Protein AF-A0A1I7K0B4-F1 (afdb_monomer_lite)

Secondary structure (DSSP, 8-state):
--HHHHHHHHHHHHHHHHHHHHH---HHHHHHHHHHHHHHHHHHHHHHHHHTT--HHHHHHTTSTTTTHHHHHHHHH---

pLDDT: mean 93.13, std 2.92, range [79.56, 96.88]

Radius of gyration: 14.59 Å; chains: 1; bounding box: 33×16×39 Å

Sequence (80 aa):
MNRYMFWVLIILPWFILAIFLTHNRNPQVRALVLVMLLIHMAIVINSRRKAVGLSLAETFKAFVPLWGSKEYNRLFFQEV

Foldseek 3Di:
DFLVVLVCQLPVLVVVLVVVPVPDPDPVVNVVSVVVSVVSNVVSQVVLCVVLVHDPVLSVQLPDPPRNVVSVCSSNPDGD

Structure (mmCIF, N/CA/C/O backbone):
data_AF-A0A1I7K0B4-F1
#
_entry.id   AF-A0A1I7K0B4-F1
#
loop_
_atom_site.group_PDB
_atom_site.id
_atom_site.type_symbol
_atom_site.label_atom_id
_atom_site.label_alt_id
_atom_site.label_comp_id
_atom_site.label_asym_id
_atom_site.label_entity_id
_atom_site.label_seq_id
_atom_site.pdbx_PDB_ins_code
_atom_site.Cartn_x
_atom_site.Cartn_y
_atom_site.Cartn_z
_atom_site.occupancy
_atom_site.B_iso_or_equiv
_atom_site.auth_seq_id
_atom_site.auth_comp_id
_atom_site.auth_asym_id
_atom_site.auth_atom_id
_atom_site.pdbx_PDB_model_num
ATOM 1 N N . MET A 1 1 ? -13.941 1.904 3.041 1.00 89.62 1 MET A N 1
ATOM 2 C CA . MET A 1 1 ? -13.407 1.060 1.949 1.00 89.62 1 MET A CA 1
ATOM 3 C C . MET A 1 1 ? -13.574 -0.386 2.353 1.00 89.62 1 MET A C 1
ATOM 5 O O . MET A 1 1 ? -13.022 -0.757 3.382 1.00 89.62 1 MET A O 1
ATOM 9 N N . ASN A 1 2 ? -14.301 -1.162 1.551 1.00 92.88 2 ASN A N 1
ATOM 10 C CA . ASN A 1 2 ? -14.497 -2.596 1.758 1.00 92.88 2 ASN A CA 1
ATOM 11 C C . ASN A 1 2 ? -13.142 -3.345 1.756 1.00 92.88 2 ASN A C 1
ATOM 13 O O . ASN A 1 2 ? -12.228 -2.975 1.012 1.00 92.88 2 ASN A O 1
ATOM 17 N N . ARG A 1 3 ? -13.025 -4.397 2.579 1.00 93.12 3 ARG A N 1
ATOM 18 C CA . ARG A 1 3 ? -11.860 -5.295 2.669 1.00 93.12 3 ARG A CA 1
ATOM 19 C C . ARG A 1 3 ? -11.404 -5.820 1.305 1.00 93.12 3 ARG A C 1
ATOM 21 O O . ARG A 1 3 ? -10.217 -5.766 1.006 1.00 93.12 3 ARG A O 1
ATOM 28 N N . TYR A 1 4 ? -12.320 -6.309 0.473 1.00 94.00 4 TYR A N 1
ATOM 29 C CA . TYR A 1 4 ? -11.967 -6.893 -0.824 1.00 94.00 4 TYR A CA 1
ATOM 30 C C . TYR A 1 4 ? -11.389 -5.845 -1.774 1.00 94.00 4 TYR A C 1
ATOM 32 O O . TYR A 1 4 ? -10.353 -6.073 -2.392 1.00 94.00 4 TYR A O 1
ATOM 40 N N . MET A 1 5 ? -12.001 -4.659 -1.819 1.00 94.81 5 MET A N 1
ATOM 41 C CA . MET A 1 5 ? -11.497 -3.543 -2.619 1.00 94.81 5 MET A CA 1
ATOM 42 C C . MET A 1 5 ? -10.097 -3.112 -2.165 1.00 94.81 5 MET A C 1
ATOM 44 O O . MET A 1 5 ? -9.234 -2.868 -3.002 1.00 94.81 5 MET A O 1
ATOM 48 N N . PHE A 1 6 ? -9.849 -3.070 -0.852 1.00 95.75 6 PHE A N 1
ATOM 49 C CA . PHE A 1 6 ? -8.520 -2.793 -0.310 1.00 95.75 6 PHE A CA 1
ATOM 50 C C . PHE A 1 6 ? -7.481 -3.804 -0.811 1.00 95.75 6 PHE A C 1
ATOM 52 O O . PHE A 1 6 ? -6.461 -3.396 -1.356 1.00 95.75 6 PHE A O 1
ATOM 59 N N . TRP A 1 7 ? -7.758 -5.107 -0.702 1.00 95.38 7 TRP A N 1
ATOM 60 C CA . TRP A 1 7 ? -6.832 -6.147 -1.162 1.00 95.38 7 TRP A CA 1
ATOM 61 C C . TRP A 1 7 ? -6.576 -6.101 -2.665 1.00 95.38 7 TRP A C 1
ATOM 63 O O . TRP A 1 7 ? -5.426 -6.219 -3.081 1.00 95.38 7 TRP A O 1
ATOM 73 N N . VAL A 1 8 ? -7.608 -5.864 -3.478 1.00 96.06 8 VAL A N 1
ATOM 74 C CA . VAL A 1 8 ? -7.447 -5.699 -4.930 1.00 96.06 8 VAL A CA 1
ATOM 75 C C . VAL A 1 8 ? -6.522 -4.522 -5.239 1.00 96.06 8 VAL A C 1
ATOM 77 O O . VAL A 1 8 ? -5.582 -4.671 -6.016 1.00 96.06 8 VAL A O 1
ATOM 80 N N . LEU A 1 9 ? -6.731 -3.373 -4.590 1.00 95.69 9 LEU A N 1
ATOM 81 C CA . LEU A 1 9 ? -5.912 -2.175 -4.795 1.00 95.69 9 LEU A CA 1
ATOM 82 C C . LEU A 1 9 ? -4.485 -2.307 -4.253 1.00 95.69 9 LEU A C 1
ATOM 84 O O . LEU A 1 9 ? -3.600 -1.604 -4.741 1.00 95.69 9 LEU A O 1
ATOM 88 N N . ILE A 1 10 ? -4.260 -3.181 -3.269 1.00 94.69 10 ILE A N 1
ATOM 89 C CA . ILE A 1 10 ? -2.924 -3.522 -2.777 1.00 94.69 10 ILE A CA 1
ATOM 90 C C . ILE A 1 10 ? -2.218 -4.458 -3.758 1.00 94.69 10 ILE A C 1
ATOM 92 O O . ILE A 1 10 ? -1.093 -4.179 -4.145 1.00 94.69 10 ILE A O 1
ATOM 96 N N . ILE A 1 11 ? -2.860 -5.551 -4.173 1.00 95.31 11 ILE A N 1
ATOM 97 C CA . ILE A 1 11 ? -2.215 -6.659 -4.890 1.00 95.31 11 ILE A CA 1
ATOM 98 C C . ILE A 1 11 ? -2.057 -6.379 -6.391 1.00 95.31 11 ILE A C 1
ATOM 100 O O . ILE A 1 11 ? -0.993 -6.631 -6.957 1.00 95.31 11 ILE A O 1
ATOM 104 N N . LEU A 1 12 ? -3.097 -5.863 -7.052 1.00 95.00 12 LEU A N 1
ATOM 105 C CA . LEU A 1 12 ? -3.119 -5.700 -8.511 1.00 95.00 12 LEU A CA 1
ATOM 106 C C . LEU A 1 12 ? -1.949 -4.853 -9.056 1.00 95.00 12 LEU A C 1
ATOM 108 O O . LEU A 1 12 ? -1.330 -5.270 -10.038 1.00 95.00 12 LEU A O 1
ATOM 112 N N . PRO A 1 13 ? -1.572 -3.719 -8.434 1.00 94.12 13 PRO A N 1
ATOM 113 C CA . PRO A 1 13 ? -0.443 -2.922 -8.907 1.00 94.12 13 PRO A CA 1
ATOM 114 C C . PRO A 1 13 ? 0.895 -3.668 -8.880 1.00 94.12 13 PRO A C 1
ATOM 116 O O . PRO A 1 13 ? 1.735 -3.418 -9.740 1.00 94.12 13 PRO A O 1
ATOM 119 N N . TRP A 1 14 ? 1.096 -4.604 -7.944 1.00 93.69 14 TRP A N 1
ATOM 120 C CA . TRP A 1 14 ? 2.315 -5.418 -7.903 1.00 93.69 14 TRP A CA 1
ATOM 121 C C . TRP A 1 14 ? 2.403 -6.375 -9.089 1.00 93.69 14 TRP A C 1
ATOM 123 O O . TRP A 1 14 ? 3.484 -6.540 -9.650 1.00 93.69 14 TRP A O 1
ATOM 133 N N . PHE A 1 15 ? 1.280 -6.956 -9.519 1.00 94.12 15 PHE A N 1
ATOM 134 C CA . PHE A 1 15 ? 1.241 -7.788 -10.725 1.00 94.12 15 PHE A CA 1
ATOM 135 C C . PHE A 1 15 ? 1.571 -6.981 -11.981 1.00 94.12 15 PHE A C 1
ATOM 137 O O . PHE A 1 15 ? 2.401 -7.401 -12.788 1.00 94.12 15 PHE A O 1
ATOM 144 N N . ILE A 1 16 ? 0.968 -5.797 -12.120 1.00 92.56 16 ILE A N 1
ATOM 145 C CA . ILE A 1 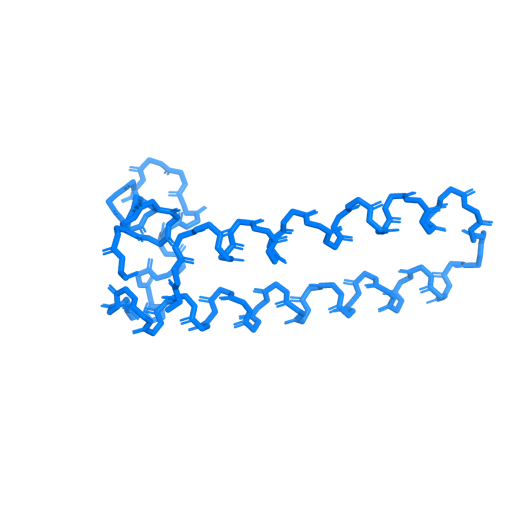16 ? 1.245 -4.892 -13.243 1.00 92.56 16 ILE A CA 1
ATOM 146 C C . ILE A 1 16 ? 2.719 -4.477 -13.229 1.00 92.56 16 ILE A C 1
ATOM 148 O O . ILE A 1 16 ? 3.383 -4.526 -14.264 1.00 92.56 16 ILE A O 1
ATOM 152 N N . LEU A 1 17 ? 3.257 -4.129 -12.055 1.00 92.12 17 LEU A N 1
ATOM 153 C CA . LEU A 1 17 ? 4.667 -3.791 -11.898 1.00 92.12 17 LEU A CA 1
ATOM 154 C C . LEU A 1 17 ? 5.572 -4.961 -12.296 1.00 92.12 17 LEU A C 1
ATOM 156 O O . LEU A 1 17 ? 6.537 -4.746 -13.021 1.00 92.12 17 LEU A O 1
ATOM 160 N N . ALA A 1 18 ? 5.274 -6.188 -11.867 1.00 92.31 18 ALA A N 1
ATOM 161 C CA . ALA A 1 18 ? 6.077 -7.358 -12.213 1.00 92.31 18 ALA A CA 1
ATOM 162 C C . ALA A 1 18 ? 6.161 -7.553 -13.736 1.00 92.31 18 ALA A C 1
ATOM 164 O O . ALA A 1 18 ? 7.256 -7.723 -14.271 1.00 92.31 18 ALA A O 1
ATOM 165 N N . ILE A 1 19 ? 5.033 -7.435 -14.446 1.00 93.88 19 ILE A N 1
ATOM 166 C CA . ILE A 1 19 ? 4.990 -7.492 -15.917 1.00 93.88 19 ILE A CA 1
ATOM 167 C C . ILE A 1 19 ? 5.760 -6.316 -16.535 1.00 93.88 19 ILE A C 1
ATOM 169 O O . ILE A 1 19 ? 6.499 -6.482 -17.505 1.00 93.88 19 ILE A O 1
ATOM 173 N N . PHE A 1 20 ? 5.626 -5.116 -15.979 1.00 93.38 20 PHE A N 1
ATOM 174 C CA . PHE A 1 20 ? 6.323 -3.939 -16.486 1.00 93.38 20 PHE A CA 1
ATOM 175 C C . PHE A 1 20 ? 7.847 -4.066 -16.353 1.00 93.38 20 PHE A C 1
ATOM 177 O O . PHE A 1 20 ? 8.586 -3.756 -17.289 1.00 93.38 20 PHE A O 1
ATOM 184 N N . LEU A 1 21 ? 8.330 -4.556 -15.208 1.00 90.75 21 LEU A N 1
ATOM 185 C CA . LEU A 1 21 ? 9.756 -4.718 -14.927 1.00 90.75 21 LEU A CA 1
ATOM 186 C C . LEU A 1 21 ? 10.418 -5.778 -15.819 1.00 90.75 21 LEU A C 1
ATOM 188 O O . LEU A 1 21 ? 11.608 -5.645 -16.115 1.00 90.75 21 LEU A O 1
ATOM 192 N N . THR A 1 22 ? 9.687 -6.802 -16.272 1.00 92.19 22 THR A N 1
ATOM 193 C CA . THR A 1 22 ? 10.240 -7.811 -17.194 1.00 92.19 22 THR A CA 1
ATOM 194 C C . THR A 1 22 ? 10.467 -7.254 -18.600 1.00 92.19 22 THR A C 1
ATOM 196 O O . THR A 1 22 ? 11.461 -7.612 -19.237 1.00 92.19 22 THR A O 1
ATOM 199 N N . HIS A 1 23 ? 9.612 -6.334 -19.055 1.00 91.25 23 HIS A N 1
ATOM 200 C CA . HIS A 1 23 ? 9.665 -5.766 -20.406 1.00 91.25 23 HIS A CA 1
ATOM 201 C C . HIS A 1 23 ? 10.509 -4.492 -20.493 1.00 91.25 23 HIS A C 1
ATOM 203 O O . HIS A 1 23 ? 11.284 -4.313 -21.431 1.00 91.25 23 HIS A O 1
ATOM 209 N N . ASN A 1 24 ? 10.390 -3.592 -19.518 1.00 90.44 24 ASN A N 1
ATOM 210 C CA . ASN A 1 24 ? 11.095 -2.319 -19.549 1.00 90.44 24 ASN A CA 1
ATOM 211 C C . ASN A 1 24 ? 12.480 -2.472 -18.923 1.00 90.44 24 ASN A C 1
ATOM 213 O O . ASN A 1 24 ? 12.568 -2.865 -17.765 1.00 90.44 24 ASN A O 1
ATOM 217 N N . ARG A 1 25 ? 13.557 -2.148 -19.648 1.00 91.81 25 ARG A N 1
ATOM 218 C CA . ARG A 1 25 ? 14.950 -2.217 -19.158 1.00 91.81 25 ARG A CA 1
ATOM 219 C C . ARG A 1 25 ? 15.513 -0.870 -18.691 1.00 91.81 25 ARG A C 1
ATOM 221 O O . ARG A 1 25 ? 16.593 -0.854 -18.111 1.00 91.81 25 ARG A O 1
ATOM 228 N N . ASN A 1 26 ? 14.798 0.238 -18.898 1.00 95.94 26 ASN A N 1
ATOM 229 C CA . ASN A 1 26 ? 15.272 1.567 -18.525 1.00 95.94 26 ASN A CA 1
ATOM 230 C C . ASN A 1 26 ? 15.198 1.766 -16.993 1.00 95.94 26 ASN A C 1
ATOM 232 O O . ASN A 1 26 ? 14.101 1.748 -16.426 1.00 95.94 26 ASN A O 1
ATOM 236 N N . PRO A 1 27 ? 16.331 2.002 -16.306 1.00 92.94 27 PRO A N 1
ATOM 237 C CA . PRO A 1 27 ? 16.369 2.112 -14.848 1.00 92.94 27 PRO A CA 1
ATOM 238 C C . PRO A 1 27 ? 15.625 3.340 -14.303 1.00 92.94 27 PRO A C 1
ATOM 240 O O . PRO A 1 27 ? 15.007 3.249 -13.245 1.00 92.94 27 PRO A O 1
ATOM 243 N N . GLN A 1 28 ? 15.628 4.465 -15.022 1.00 95.56 28 GLN A N 1
ATOM 244 C CA . GLN A 1 28 ? 14.963 5.703 -14.594 1.00 95.56 28 GLN A CA 1
ATOM 245 C C . GLN A 1 28 ? 13.445 5.521 -14.585 1.00 95.56 28 GLN A C 1
ATOM 247 O O . GLN A 1 28 ? 12.768 5.889 -13.627 1.00 95.56 28 GLN A O 1
ATOM 252 N N . VAL A 1 29 ? 12.918 4.877 -15.628 1.00 93.19 29 VAL A N 1
ATOM 253 C CA . VAL A 1 29 ? 11.486 4.585 -15.730 1.00 93.19 29 VAL A CA 1
ATOM 254 C C . VAL A 1 29 ? 11.069 3.580 -14.656 1.00 93.19 29 VAL A C 1
ATOM 256 O O . VAL A 1 29 ? 10.056 3.780 -13.993 1.00 93.19 29 VAL A O 1
ATOM 259 N N . ARG A 1 30 ? 11.867 2.532 -14.419 1.00 92.88 30 ARG A N 1
ATOM 260 C CA . ARG A 1 30 ? 11.612 1.575 -13.328 1.00 92.88 30 ARG A CA 1
ATOM 261 C C . ARG A 1 30 ? 11.549 2.265 -11.966 1.00 92.88 30 ARG A C 1
ATOM 263 O O . ARG A 1 30 ? 10.618 2.012 -11.207 1.00 92.88 30 ARG A O 1
ATOM 270 N N . ALA A 1 31 ? 12.506 3.146 -11.673 1.00 92.94 31 ALA A N 1
ATOM 271 C CA . ALA A 1 31 ? 12.536 3.902 -10.424 1.00 92.94 31 ALA A CA 1
ATOM 272 C C . ALA A 1 31 ? 11.295 4.794 -10.269 1.00 92.94 31 ALA A C 1
ATOM 274 O O . ALA A 1 31 ? 10.664 4.779 -9.214 1.00 92.94 31 ALA A O 1
ATOM 275 N N . LEU A 1 32 ? 10.894 5.504 -11.329 1.00 94.25 32 LEU A N 1
ATOM 276 C CA . LEU A 1 32 ? 9.685 6.328 -11.323 1.00 94.25 32 LEU A CA 1
ATOM 277 C C . LEU A 1 32 ? 8.429 5.503 -11.010 1.00 94.25 32 LEU A C 1
ATOM 279 O O . LEU A 1 32 ? 7.635 5.894 -10.157 1.00 94.25 32 LEU A O 1
ATOM 283 N N . VAL A 1 33 ? 8.262 4.345 -11.657 1.00 93.81 33 VAL A N 1
ATOM 284 C CA . VAL A 1 33 ? 7.100 3.474 -11.419 1.00 93.81 33 VAL A CA 1
ATOM 285 C C . VAL A 1 33 ? 7.102 2.928 -9.988 1.00 93.81 33 VAL A C 1
ATOM 287 O O . VAL A 1 33 ? 6.045 2.870 -9.364 1.00 93.81 33 VAL A O 1
ATOM 290 N N . LEU A 1 34 ? 8.267 2.589 -9.427 1.00 93.25 34 LEU A N 1
ATOM 291 C CA . LEU A 1 34 ? 8.375 2.177 -8.023 1.00 93.25 34 LEU A CA 1
ATOM 292 C C . LEU A 1 34 ? 7.953 3.297 -7.061 1.00 93.25 34 LEU A C 1
ATOM 294 O O . LEU A 1 34 ? 7.193 3.042 -6.129 1.00 93.25 34 LEU A O 1
ATOM 298 N N . VAL A 1 35 ? 8.381 4.540 -7.303 1.00 96.06 35 VAL A N 1
ATOM 299 C CA . VAL A 1 35 ? 7.957 5.701 -6.501 1.00 96.06 35 VAL A CA 1
ATOM 300 C C . VAL A 1 35 ? 6.447 5.914 -6.607 1.00 96.06 35 VAL A C 1
ATOM 302 O O . VAL A 1 35 ? 5.778 6.095 -5.590 1.00 96.06 35 VAL A O 1
ATOM 305 N N . MET A 1 36 ? 5.886 5.831 -7.816 1.00 95.25 36 MET A N 1
ATOM 306 C CA . MET A 1 36 ? 4.438 5.927 -8.018 1.00 95.25 36 MET A CA 1
ATOM 307 C C . MET A 1 36 ? 3.677 4.821 -7.283 1.00 95.25 36 MET A C 1
ATOM 309 O O . MET A 1 36 ? 2.644 5.093 -6.671 1.00 95.25 36 MET A O 1
ATOM 313 N N . LEU A 1 37 ? 4.201 3.594 -7.281 1.00 95.38 37 LEU A N 1
ATOM 314 C CA . LEU A 1 37 ? 3.604 2.487 -6.544 1.00 95.38 37 LEU A CA 1
ATOM 315 C C . LEU A 1 37 ? 3.614 2.739 -5.031 1.00 95.38 37 LEU A C 1
ATOM 317 O O . LEU A 1 37 ? 2.607 2.495 -4.371 1.00 95.38 37 LEU A O 1
ATOM 321 N N . LEU A 1 38 ? 4.709 3.269 -4.479 1.00 94.69 38 LEU A N 1
ATOM 322 C CA . LEU A 1 38 ? 4.782 3.632 -3.060 1.00 94.69 38 LEU A CA 1
ATOM 323 C C . LEU A 1 38 ? 3.751 4.706 -2.690 1.00 94.69 38 LEU A C 1
ATOM 325 O O . LEU A 1 38 ? 3.063 4.572 -1.676 1.00 94.69 38 LEU A O 1
ATOM 329 N N . ILE A 1 39 ? 3.596 5.738 -3.527 1.00 96.44 39 ILE A N 1
ATOM 330 C CA . ILE A 1 39 ? 2.577 6.782 -3.337 1.00 96.44 39 ILE A CA 1
ATOM 331 C C . ILE A 1 39 ? 1.173 6.166 -3.370 1.00 96.44 39 ILE A C 1
ATOM 333 O O . ILE A 1 39 ? 0.356 6.439 -2.488 1.00 96.44 39 ILE A O 1
ATOM 337 N N . HIS A 1 40 ? 0.898 5.294 -4.343 1.00 96.12 40 HIS A N 1
ATOM 338 C CA . HIS A 1 40 ? -0.379 4.586 -4.445 1.00 96.12 40 HIS A CA 1
ATOM 339 C C . HIS A 1 40 ? -0.668 3.748 -3.191 1.00 96.12 40 HIS A C 1
ATOM 341 O O . HIS A 1 40 ? -1.745 3.875 -2.606 1.00 96.12 40 HIS A O 1
ATOM 347 N N . MET A 1 41 ? 0.304 2.968 -2.705 1.00 95.12 41 MET A N 1
ATOM 348 C CA . MET A 1 41 ? 0.163 2.202 -1.460 1.00 95.12 41 MET A CA 1
ATOM 349 C C . MET A 1 41 ? -0.160 3.113 -0.269 1.00 95.12 41 MET A C 1
ATOM 351 O O . MET A 1 41 ? -1.070 2.809 0.503 1.00 95.12 41 MET A O 1
ATOM 355 N N . ALA A 1 42 ? 0.523 4.254 -0.138 1.00 94.94 42 ALA A N 1
ATOM 356 C CA . ALA A 1 42 ? 0.271 5.209 0.939 1.00 94.94 42 ALA A CA 1
ATOM 357 C C . ALA A 1 42 ? -1.162 5.773 0.895 1.00 94.94 42 ALA A C 1
ATOM 359 O O . ALA A 1 42 ? -1.825 5.870 1.932 1.00 94.94 42 ALA A O 1
ATOM 360 N N . ILE A 1 43 ? -1.673 6.092 -0.299 1.00 96.38 43 ILE A N 1
ATOM 361 C CA . ILE A 1 43 ? -3.051 6.567 -0.493 1.00 96.38 43 ILE A CA 1
ATOM 362 C C . ILE A 1 43 ? -4.057 5.481 -0.096 1.00 96.38 43 ILE A C 1
ATOM 364 O O . ILE A 1 43 ? -4.985 5.750 0.674 1.00 96.38 43 ILE A O 1
ATOM 368 N N . VAL A 1 44 ? -3.862 4.251 -0.575 1.00 96.88 44 VAL A N 1
ATOM 369 C CA . VAL A 1 44 ? -4.748 3.111 -0.295 1.00 96.88 44 VAL A CA 1
ATOM 370 C C . VAL A 1 44 ? -4.769 2.792 1.203 1.00 96.88 44 VAL A C 1
ATOM 372 O O . VAL A 1 44 ? -5.848 2.674 1.790 1.00 96.88 44 VAL A O 1
ATOM 375 N N . ILE A 1 45 ? -3.603 2.741 1.855 1.00 95.88 45 ILE A N 1
ATOM 376 C CA . ILE A 1 45 ? -3.488 2.513 3.302 1.00 95.88 45 ILE A CA 1
ATOM 377 C C . ILE A 1 45 ? -4.163 3.640 4.087 1.00 95.88 45 ILE A C 1
ATOM 379 O O . ILE A 1 45 ? -4.928 3.361 5.006 1.00 95.88 45 ILE A O 1
ATOM 383 N N . ASN A 1 46 ? -3.953 4.909 3.726 1.00 95.94 46 ASN A N 1
ATOM 384 C CA . ASN A 1 46 ? -4.582 6.031 4.427 1.00 95.94 46 ASN A CA 1
ATOM 385 C C . ASN A 1 46 ? -6.111 6.045 4.250 1.00 95.94 46 ASN A C 1
ATOM 387 O O . ASN A 1 46 ? -6.842 6.338 5.197 1.00 95.94 46 ASN A O 1
ATOM 391 N N . SER A 1 47 ? -6.607 5.699 3.059 1.00 95.56 47 SER A N 1
ATOM 392 C CA . SER A 1 47 ? -8.043 5.525 2.809 1.00 95.56 47 SER A CA 1
ATOM 393 C C . SER A 1 47 ? -8.620 4.402 3.675 1.00 95.56 47 SER A C 1
ATOM 395 O O . SER A 1 47 ? -9.645 4.581 4.341 1.00 95.56 47 SER A O 1
ATOM 397 N N . ARG A 1 48 ? -7.920 3.261 3.754 1.00 95.50 48 ARG A N 1
ATOM 398 C CA . ARG A 1 48 ? -8.323 2.132 4.598 1.00 95.50 48 ARG A CA 1
ATOM 399 C C . ARG A 1 48 ? -8.323 2.506 6.073 1.00 95.50 48 ARG A C 1
ATOM 401 O O . ARG A 1 48 ? -9.330 2.292 6.736 1.00 95.50 48 ARG A O 1
ATOM 408 N N . ARG A 1 49 ? -7.237 3.115 6.551 1.00 95.25 49 ARG A N 1
ATOM 409 C CA . ARG A 1 49 ? -7.057 3.620 7.917 1.00 95.25 49 ARG A CA 1
ATOM 410 C C . ARG A 1 49 ? -8.252 4.455 8.367 1.00 95.25 49 ARG A C 1
ATOM 412 O O . ARG A 1 49 ? -8.795 4.206 9.439 1.00 95.25 49 ARG A O 1
ATOM 419 N N . LYS A 1 50 ? -8.663 5.432 7.549 1.00 94.25 50 LYS A N 1
ATOM 420 C CA . LYS A 1 50 ? -9.823 6.288 7.841 1.00 94.25 50 LYS A CA 1
ATOM 421 C C . LYS A 1 50 ? -11.113 5.474 7.948 1.00 94.25 50 LYS A C 1
ATOM 423 O O . LYS A 1 50 ? -11.905 5.729 8.843 1.00 94.25 50 LYS A O 1
ATOM 428 N N . ALA A 1 51 ? -11.297 4.480 7.081 1.00 94.00 51 ALA A N 1
ATOM 429 C CA . ALA A 1 51 ? -1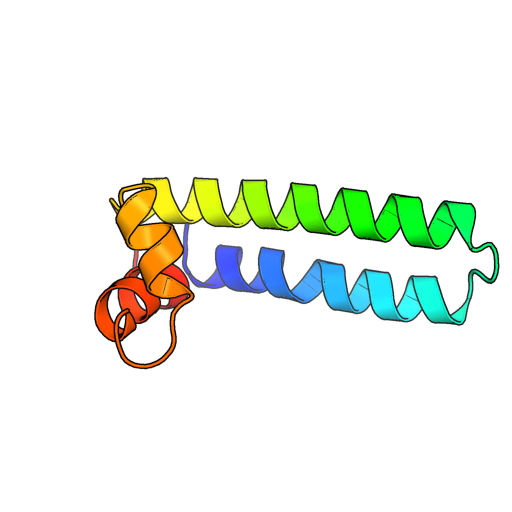2.482 3.626 7.098 1.00 94.00 51 ALA A CA 1
ATOM 430 C C . ALA A 1 51 ? -12.563 2.715 8.338 1.00 94.00 51 ALA A C 1
ATOM 432 O O . ALA A 1 51 ? -13.655 2.477 8.833 1.00 94.00 51 ALA A O 1
ATOM 433 N N . VAL A 1 52 ? -11.430 2.223 8.849 1.00 94.31 52 VAL A N 1
ATOM 434 C CA . VAL A 1 52 ? -11.382 1.342 10.037 1.00 94.31 52 VAL A CA 1
ATOM 435 C C . VAL A 1 52 ? -11.182 2.105 11.357 1.00 94.31 52 VAL A C 1
ATOM 437 O O . VAL A 1 52 ? -11.006 1.491 12.412 1.00 94.31 52 VAL A O 1
ATOM 440 N N . GLY A 1 53 ? -11.175 3.443 11.311 1.00 93.62 53 GLY A N 1
ATOM 441 C CA . GLY A 1 53 ? -11.030 4.301 12.489 1.00 93.62 53 GLY A CA 1
ATOM 442 C C . GLY A 1 53 ? -9.678 4.164 13.195 1.00 93.62 53 GLY A C 1
ATOM 443 O O . GLY A 1 53 ? -9.636 4.167 14.422 1.00 93.62 53 GLY A O 1
ATOM 444 N N . LEU A 1 54 ? -8.587 3.985 12.443 1.00 93.94 54 LEU A N 1
ATOM 445 C CA . LEU A 1 54 ? -7.229 3.949 12.997 1.00 93.94 54 LEU A CA 1
ATOM 446 C C . LEU A 1 54 ? -6.572 5.339 12.948 1.00 93.94 54 LEU A C 1
ATOM 448 O O . LEU A 1 54 ? -6.664 6.080 11.962 1.00 93.94 54 LEU A O 1
ATOM 452 N N . SER A 1 55 ? -5.844 5.688 14.000 1.00 94.88 55 SER A N 1
ATOM 453 C CA . SER A 1 55 ? -4.914 6.818 14.012 1.00 94.88 55 SER A CA 1
ATOM 454 C C . SER A 1 55 ? -3.666 6.525 13.167 1.00 94.88 55 SER A C 1
ATOM 456 O O . SER A 1 55 ? -3.401 5.388 12.765 1.00 94.88 55 SER A O 1
ATOM 458 N N . LEU A 1 56 ? -2.873 7.561 12.869 1.00 91.44 56 LEU A N 1
ATOM 459 C CA . LEU A 1 56 ? -1.597 7.386 12.164 1.00 91.44 56 LEU A CA 1
ATOM 460 C C . LEU A 1 56 ? -0.625 6.514 12.972 1.00 91.44 56 LEU A C 1
ATOM 462 O O . LEU A 1 56 ? -0.027 5.604 12.408 1.00 91.44 56 LEU A O 1
ATOM 466 N N . ALA A 1 57 ? -0.527 6.732 14.286 1.00 92.50 57 ALA A N 1
ATOM 467 C CA . ALA A 1 57 ? 0.345 5.952 15.164 1.00 92.50 57 ALA A CA 1
ATOM 468 C C . ALA A 1 57 ? -0.039 4.463 15.189 1.00 92.50 57 ALA A C 1
ATOM 470 O O . ALA A 1 57 ? 0.821 3.599 15.031 1.00 92.50 57 ALA A O 1
ATOM 471 N N . GLU A 1 58 ? -1.334 4.150 15.301 1.00 93.12 58 GLU A N 1
ATOM 472 C CA . GLU A 1 58 ? -1.81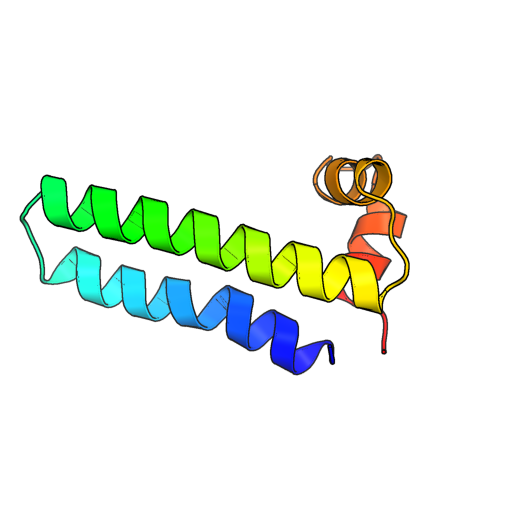5 2.763 15.238 1.00 93.12 58 GLU A CA 1
ATOM 473 C C . GLU A 1 58 ? -1.578 2.130 13.861 1.00 93.12 58 GLU A C 1
ATOM 475 O O . GLU A 1 58 ? -1.309 0.936 13.763 1.00 93.12 58 GLU A O 1
ATOM 480 N N . THR A 1 59 ? -1.628 2.930 12.792 1.00 93.00 59 THR A N 1
ATOM 481 C CA . THR A 1 59 ? -1.306 2.453 11.441 1.00 93.00 59 THR A CA 1
ATOM 482 C C . THR A 1 59 ? 0.157 2.047 11.340 1.00 93.00 59 THR A C 1
ATOM 484 O O . THR A 1 59 ? 0.437 0.974 10.826 1.00 93.00 59 THR A O 1
ATOM 487 N N . PHE A 1 60 ? 1.090 2.847 11.869 1.00 93.00 60 PHE A N 1
ATOM 488 C CA . PHE A 1 60 ? 2.501 2.449 11.940 1.00 93.00 60 PHE A CA 1
ATOM 489 C C . PHE A 1 60 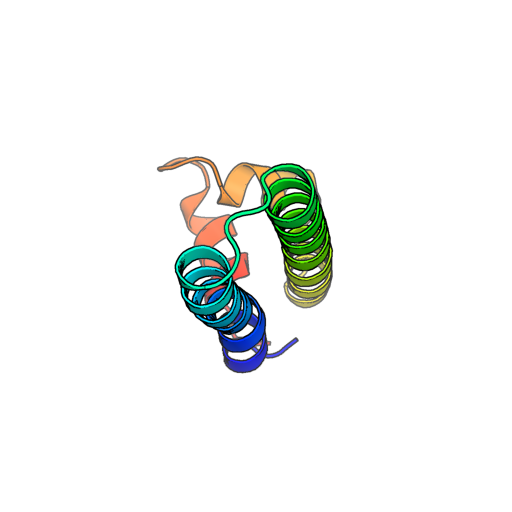? 2.689 1.194 12.791 1.00 93.00 60 PHE A C 1
ATOM 491 O O . PHE A 1 60 ? 3.407 0.280 12.390 1.00 93.00 60 PHE A O 1
ATOM 498 N N . LYS A 1 61 ? 1.988 1.111 13.926 1.00 93.56 61 LYS A N 1
ATOM 499 C CA . LYS A 1 61 ? 2.020 -0.061 14.800 1.00 93.56 61 LYS A CA 1
ATOM 500 C C . LYS A 1 61 ? 1.560 -1.329 14.076 1.00 93.56 61 LYS A C 1
ATOM 502 O O . LYS A 1 61 ? 2.185 -2.364 14.261 1.00 93.56 61 LYS A O 1
ATOM 507 N N . ALA A 1 62 ? 0.559 -1.242 13.195 1.00 92.00 62 ALA A N 1
ATOM 508 C CA . ALA A 1 62 ? 0.076 -2.364 12.384 1.00 92.00 62 ALA A CA 1
ATOM 509 C C . ALA A 1 62 ? 1.156 -3.008 11.489 1.00 92.00 62 ALA A C 1
ATOM 511 O O . ALA A 1 62 ? 0.994 -4.156 11.083 1.00 92.00 62 ALA A O 1
ATOM 512 N N . PHE A 1 63 ? 2.249 -2.299 11.185 1.00 90.56 63 PHE A N 1
ATOM 513 C CA . PHE A 1 63 ? 3.380 -2.827 10.412 1.00 90.56 63 PHE A CA 1
ATOM 514 C C . PHE A 1 63 ? 4.512 -3.389 11.279 1.00 90.56 63 PHE A C 1
ATOM 516 O O . PHE A 1 63 ? 5.468 -3.941 10.738 1.00 90.56 63 PHE A O 1
ATOM 523 N N . VAL A 1 64 ? 4.423 -3.276 12.607 1.00 90.62 64 VAL A N 1
ATOM 524 C CA . VAL A 1 64 ? 5.402 -3.855 13.531 1.00 90.62 64 VAL A CA 1
ATOM 525 C C . VAL A 1 64 ? 4.965 -5.279 13.890 1.00 90.62 64 VAL A C 1
ATOM 527 O O . VAL A 1 64 ? 3.908 -5.452 14.513 1.00 90.62 64 VAL A O 1
ATOM 530 N N . PRO A 1 65 ? 5.759 -6.310 13.538 1.00 83.12 65 PRO A N 1
ATOM 531 C CA . PRO A 1 65 ? 5.437 -7.692 13.870 1.00 83.12 65 PRO A CA 1
ATOM 532 C C . PRO A 1 65 ? 5.213 -7.876 15.375 1.00 83.12 65 PRO A C 1
ATOM 534 O O . PRO A 1 65 ? 5.904 -7.265 16.189 1.00 83.12 65 PRO A O 1
ATOM 537 N N . LEU A 1 66 ? 4.264 -8.745 15.741 1.00 84.50 66 LEU A N 1
ATOM 5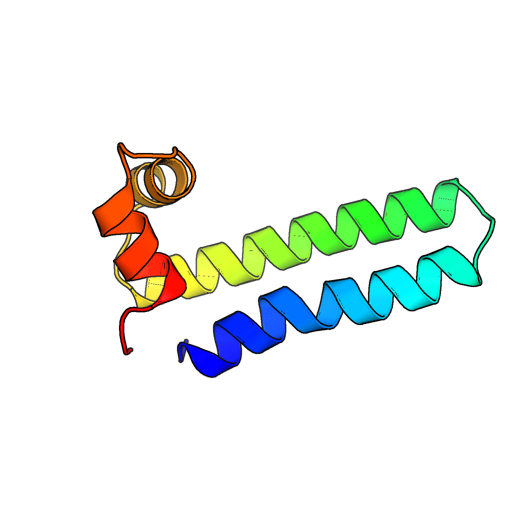38 C CA . LEU A 1 66 ? 3.894 -9.134 17.115 1.00 84.50 66 LEU A CA 1
ATOM 539 C C . LEU A 1 66 ? 3.260 -8.029 17.982 1.00 84.50 66 LEU A C 1
ATOM 541 O O . LEU A 1 66 ? 2.281 -8.300 18.675 1.00 84.50 66 LEU A O 1
ATOM 545 N N . TRP A 1 67 ? 3.746 -6.788 17.928 1.00 87.69 67 TRP A N 1
ATOM 546 C CA . TRP A 1 67 ? 3.238 -5.693 18.761 1.00 87.69 67 TRP A CA 1
ATOM 547 C C . TRP A 1 67 ? 1.924 -5.096 18.242 1.00 87.69 67 TRP A C 1
ATOM 549 O O . TRP A 1 67 ? 1.064 -4.710 19.036 1.00 87.69 67 TRP A O 1
ATOM 559 N N . GLY A 1 68 ? 1.751 -5.035 16.920 1.00 90.62 68 GLY A N 1
ATOM 560 C CA . GLY A 1 68 ? 0.582 -4.438 16.272 1.00 90.62 68 GLY A CA 1
ATOM 561 C C . GLY A 1 68 ? -0.442 -5.420 15.731 1.00 90.62 68 GLY A C 1
ATOM 562 O O . GLY A 1 68 ? -1.149 -5.088 14.788 1.00 90.62 68 GLY A O 1
ATOM 563 N N . SER A 1 69 ? -0.515 -6.643 16.258 1.00 90.44 69 SER A N 1
ATOM 564 C CA . SER A 1 69 ? -1.382 -7.698 15.708 1.00 90.44 69 SER A CA 1
ATOM 565 C C . SER A 1 69 ? -2.870 -7.317 15.678 1.00 90.44 69 SER A C 1
ATOM 567 O O . SER A 1 69 ? -3.587 -7.673 14.740 1.00 90.44 69 SER A O 1
ATOM 569 N N . LYS A 1 70 ? -3.344 -6.547 16.666 1.00 92.62 70 LYS A N 1
ATOM 570 C CA . LYS A 1 70 ? -4.727 -6.046 16.707 1.00 92.62 70 LYS A CA 1
ATOM 571 C C . LYS A 1 70 ? -4.969 -4.992 15.629 1.00 92.62 70 LYS A C 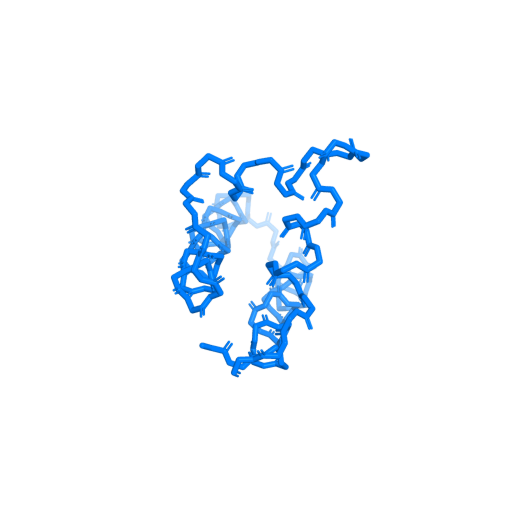1
ATOM 573 O O . LYS A 1 70 ? -5.959 -5.065 14.906 1.00 92.62 70 LYS A O 1
ATOM 578 N N . GLU A 1 71 ? -4.063 -4.031 15.503 1.00 94.62 71 GLU A N 1
ATOM 579 C CA . GLU A 1 71 ? -4.120 -2.952 14.519 1.00 94.62 71 GLU A CA 1
ATOM 580 C C . GLU A 1 71 ? -3.957 -3.495 13.093 1.00 94.62 71 GLU A C 1
ATOM 582 O O . GLU A 1 71 ? -4.665 -3.060 12.189 1.00 94.62 71 GLU A O 1
ATOM 587 N N . TYR A 1 72 ? -3.110 -4.510 12.910 1.00 93.12 72 TYR A N 1
ATOM 588 C CA . TYR A 1 72 ? -2.966 -5.275 11.674 1.00 93.12 72 TYR A CA 1
ATOM 589 C C . TYR A 1 72 ? -4.289 -5.939 11.284 1.00 93.12 72 TYR A C 1
ATOM 591 O O . TYR A 1 72 ? -4.802 -5.710 10.189 1.00 93.12 72 TYR A O 1
ATOM 599 N N . ASN A 1 73 ? -4.917 -6.680 12.202 1.00 93.38 73 ASN A N 1
ATOM 600 C CA . ASN A 1 73 ? -6.216 -7.295 11.931 1.00 93.38 73 ASN A CA 1
ATOM 601 C C . ASN A 1 73 ? -7.289 -6.261 11.572 1.00 93.38 73 ASN A C 1
ATOM 603 O O . ASN A 1 73 ? -8.055 -6.462 10.628 1.00 93.38 73 ASN A O 1
ATOM 607 N N . ARG A 1 74 ? -7.301 -5.114 12.257 1.00 93.44 74 ARG A N 1
ATOM 608 C CA . ARG A 1 74 ? -8.211 -4.014 11.920 1.00 93.44 74 ARG A CA 1
ATOM 609 C C . ARG A 1 74 ? -7.945 -3.456 10.525 1.00 93.44 74 ARG A C 1
ATOM 611 O O . ARG A 1 74 ? -8.855 -3.387 9.703 1.00 93.44 74 ARG A O 1
ATOM 618 N N . LEU A 1 75 ? -6.698 -3.107 10.221 1.00 93.56 75 LEU A N 1
ATOM 619 C CA . LEU A 1 75 ? -6.330 -2.492 8.949 1.00 93.56 75 LEU A CA 1
ATOM 620 C C . LEU A 1 75 ? -6.619 -3.426 7.763 1.00 93.56 75 LEU A C 1
ATOM 622 O O . LEU A 1 75 ? -7.248 -3.005 6.789 1.00 93.56 75 LEU A O 1
ATOM 626 N N . PHE A 1 76 ? -6.231 -4.697 7.865 1.00 92.88 76 PHE A N 1
ATOM 627 C CA . PHE A 1 76 ? -6.239 -5.632 6.738 1.00 92.88 76 PHE A CA 1
ATOM 628 C C . PHE A 1 76 ? -7.496 -6.511 6.641 1.00 92.88 76 PHE A C 1
ATOM 630 O O . PHE A 1 76 ? -7.850 -6.929 5.536 1.00 92.88 76 PHE A O 1
ATOM 637 N N . PHE A 1 77 ? -8.208 -6.767 7.747 1.00 93.25 77 PHE A N 1
ATOM 638 C CA . PHE A 1 77 ? -9.239 -7.819 7.782 1.00 93.25 77 PHE A CA 1
ATOM 639 C C . PHE A 1 77 ? -10.602 -7.410 8.351 1.00 93.25 77 PHE A C 1
ATOM 641 O O . PHE A 1 77 ? -11.584 -8.090 8.051 1.00 93.25 77 PHE A O 1
ATOM 648 N N . GLN A 1 78 ? -10.701 -6.305 9.099 1.00 92.06 78 GLN A N 1
ATOM 649 C CA . GLN A 1 78 ? -11.979 -5.845 9.658 1.00 92.06 78 GLN A CA 1
ATOM 650 C C . GLN A 1 78 ? -13.011 -5.548 8.563 1.00 92.06 78 GLN A C 1
ATOM 652 O O . GLN A 1 78 ? -12.705 -4.927 7.540 1.00 92.06 78 GLN A O 1
ATOM 657 N N . GLU A 1 79 ? -14.249 -5.968 8.779 1.00 85.75 79 GLU A N 1
ATOM 658 C CA . GLU A 1 79 ? -15.344 -5.658 7.864 1.00 85.75 79 GLU A CA 1
ATOM 659 C C . GLU A 1 79 ? -15.834 -4.227 8.107 1.00 85.75 79 GLU A C 1
ATOM 661 O O . GLU A 1 79 ? -16.010 -3.801 9.250 1.00 85.75 79 GLU A O 1
ATOM 666 N N . VAL A 1 80 ? -15.934 -3.468 7.011 1.00 79.56 80 VAL A N 1
ATOM 667 C CA . VAL A 1 80 ? -16.371 -2.065 6.943 1.00 79.56 80 VAL A CA 1
ATOM 668 C C . VAL A 1 80 ? -17.251 -1.907 5.723 1.00 79.56 80 VAL A C 1
ATOM 670 O O . VAL A 1 80 ? -16.810 -2.403 4.653 1.00 79.56 80 VAL A O 1
#

Organism: NCBI:txid388950